Protein AF-A0AAW0FWP1-F1 (afdb_monomer_lite)

pLDDT: mean 83.14, std 10.56, range [45.34, 92.81]

Radius of gyration: 14.66 Å; chains: 1; bounding box: 32×27×37 Å

Organism: NCBI:txid2478898

Sequence (103 aa):
MEAAKASVSGGFATALVIPYNESDKLVDRATLDLVRANISRAPYCNYAVGITATAANVNLLDEELQADVKALFVPFDRKGLDLSLSAIASHFSALAREQANYH

Secondary structure (DSSP, 8-state):
-HHHHHHHHTT-SEEEEPSB-SS-B--SHHHHHHHHHHHHT--SSEEEEEEE--SS-GGG--HHHHHH-SEEE---S-TT----HHHHHHHHHHHHHHHHTT-

Structure (mmCIF, N/CA/C/O backbone):
data_AF-A0AAW0FWP1-F1
#
_entry.id   AF-A0AAW0FWP1-F1
#
loop_
_atom_site.group_PDB
_atom_site.id
_atom_site.type_symbol
_atom_site.label_atom_id
_atom_site.label_alt_id
_atom_site.label_comp_id
_atom_site.label_asym_id
_atom_site.label_entity_id
_atom_site.label_seq_id
_atom_site.pdbx_PDB_ins_code
_atom_site.Cartn_x
_atom_site.Cartn_y
_atom_site.Cartn_z
_at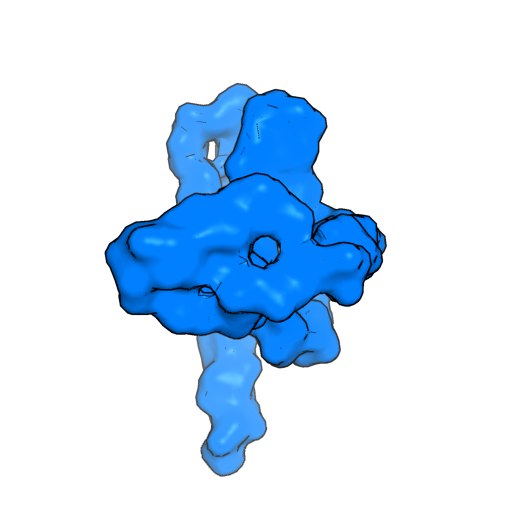om_site.occupancy
_atom_site.B_iso_or_equiv
_atom_site.auth_seq_id
_atom_site.auth_comp_id
_atom_site.auth_asym_id
_atom_site.auth_atom_id
_atom_site.pdbx_PDB_model_num
ATOM 1 N N . MET A 1 1 ? 3.220 2.416 -16.659 1.00 72.75 1 MET A N 1
ATOM 2 C CA . MET A 1 1 ? 3.016 3.442 -15.619 1.00 72.75 1 MET A CA 1
ATOM 3 C C . MET A 1 1 ? 3.899 4.637 -15.944 1.00 72.75 1 MET A C 1
ATOM 5 O O . MET A 1 1 ? 5.111 4.530 -15.792 1.00 72.75 1 MET A O 1
ATOM 9 N N . GLU A 1 2 ? 3.319 5.757 -16.385 1.00 84.88 2 GLU A N 1
ATOM 10 C CA . GLU A 1 2 ? 4.096 6.968 -16.714 1.00 84.88 2 GLU A CA 1
ATOM 11 C C . GLU A 1 2 ? 4.876 7.506 -15.510 1.00 84.88 2 GLU A C 1
ATOM 13 O O . GLU A 1 2 ? 5.992 7.986 -15.675 1.00 84.88 2 GLU A O 1
ATOM 18 N N . ALA A 1 3 ? 4.357 7.328 -14.289 1.00 84.50 3 ALA A N 1
ATOM 19 C CA . ALA A 1 3 ? 5.067 7.703 -13.068 1.00 84.50 3 ALA A CA 1
ATOM 20 C C . ALA A 1 3 ? 6.422 6.983 -12.925 1.00 84.50 3 ALA A C 1
ATOM 22 O O . ALA A 1 3 ? 7.416 7.651 -12.683 1.00 84.50 3 ALA A O 1
ATOM 23 N N . ALA A 1 4 ? 6.514 5.666 -13.167 1.00 84.44 4 ALA A N 1
ATOM 24 C CA . ALA A 1 4 ? 7.801 4.954 -13.105 1.00 84.44 4 ALA A CA 1
ATOM 25 C C . ALA A 1 4 ? 8.768 5.405 -14.203 1.00 84.44 4 ALA A C 1
ATOM 27 O O . ALA A 1 4 ? 9.968 5.528 -13.965 1.00 84.44 4 ALA A O 1
ATOM 28 N N . LYS A 1 5 ? 8.246 5.687 -15.402 1.00 87.88 5 LYS A N 1
ATOM 29 C CA . LYS A 1 5 ? 9.045 6.213 -16.513 1.00 87.88 5 LYS A CA 1
ATOM 30 C C . LYS A 1 5 ? 9.612 7.595 -16.182 1.00 87.88 5 LYS A C 1
ATOM 32 O O . LYS A 1 5 ? 10.785 7.858 -16.438 1.00 87.88 5 LYS A O 1
ATOM 37 N N . ALA A 1 6 ? 8.796 8.462 -15.588 1.00 89.00 6 ALA A N 1
ATOM 38 C CA . ALA A 1 6 ? 9.219 9.768 -15.103 1.00 89.00 6 ALA A CA 1
ATOM 39 C C . ALA A 1 6 ? 10.230 9.638 -13.951 1.00 89.00 6 ALA A C 1
ATOM 41 O O . ALA A 1 6 ? 11.250 10.319 -13.973 1.00 89.00 6 ALA A O 1
ATOM 42 N N . SER A 1 7 ? 10.006 8.723 -13.000 1.00 88.88 7 SER A N 1
ATOM 43 C CA . SER A 1 7 ? 10.933 8.442 -11.897 1.00 88.88 7 SER A CA 1
ATOM 44 C C . SER A 1 7 ? 12.321 8.055 -12.399 1.00 88.88 7 SER A C 1
ATOM 46 O O . SER A 1 7 ? 13.292 8.702 -12.013 1.00 88.88 7 SER A O 1
ATOM 48 N N . VAL A 1 8 ? 12.431 7.071 -13.301 1.00 90.44 8 VAL A N 1
ATOM 49 C CA . VAL A 1 8 ? 13.743 6.651 -13.824 1.00 90.44 8 VAL A CA 1
ATOM 50 C C . VAL A 1 8 ? 14.400 7.752 -14.658 1.00 90.44 8 VAL A C 1
ATOM 52 O O . VAL A 1 8 ? 15.606 7.959 -14.561 1.00 90.44 8 VAL A O 1
ATOM 55 N N . SER A 1 9 ? 13.605 8.529 -15.402 1.00 90.69 9 SER A N 1
ATOM 56 C CA . SER A 1 9 ? 14.095 9.689 -16.163 1.00 90.69 9 SER A CA 1
ATOM 57 C C . SER A 1 9 ? 14.608 10.809 -15.247 1.00 90.69 9 SER A C 1
ATOM 59 O O . SER A 1 9 ? 15.508 11.549 -15.628 1.00 90.69 9 SER A O 1
ATOM 61 N N . GLY A 1 10 ? 14.068 10.914 -14.029 1.00 91.50 10 GLY A N 1
ATOM 62 C CA . GLY A 1 10 ? 14.543 11.797 -12.961 1.00 91.50 10 GLY A CA 1
ATOM 63 C C . GLY A 1 10 ? 15.688 11.224 -12.116 1.00 91.50 10 GLY A C 1
ATOM 64 O O . GLY A 1 10 ? 16.097 11.870 -11.158 1.00 91.50 10 GLY A O 1
ATOM 65 N N . GLY A 1 11 ? 16.194 10.027 -12.434 1.00 92.25 11 GLY A N 1
ATOM 66 C CA . GLY A 1 11 ? 17.288 9.374 -11.706 1.00 92.25 11 GLY A CA 1
ATOM 67 C C . GLY A 1 11 ? 16.862 8.522 -10.504 1.00 92.25 11 GLY A C 1
ATOM 68 O O . GLY A 1 11 ? 17.719 8.033 -9.770 1.00 92.25 11 GLY A O 1
ATOM 69 N N . PHE A 1 12 ? 15.562 8.297 -10.293 1.00 91.00 12 PHE A N 1
ATOM 70 C CA . PHE A 1 12 ? 15.061 7.434 -9.221 1.00 91.00 12 PHE A CA 1
ATOM 71 C C . PHE A 1 12 ? 14.934 5.983 -9.700 1.00 91.00 12 PHE A C 1
ATOM 73 O O . PHE A 1 12 ? 14.066 5.652 -10.509 1.00 91.00 12 PHE A O 1
ATOM 80 N N . ALA A 1 13 ? 15.774 5.098 -9.159 1.00 90.12 13 ALA A N 1
ATOM 81 C CA . ALA A 1 13 ? 15.762 3.666 -9.478 1.00 90.12 13 ALA A CA 1
ATOM 82 C C . ALA A 1 13 ? 14.650 2.874 -8.761 1.00 90.12 13 ALA A C 1
ATOM 84 O O . ALA A 1 13 ? 14.320 1.763 -9.184 1.00 90.12 13 ALA A O 1
ATOM 85 N N . THR A 1 14 ? 14.065 3.445 -7.703 1.00 89.62 14 THR A N 1
ATOM 86 C CA . THR A 1 14 ? 13.013 2.817 -6.893 1.00 89.62 14 THR A CA 1
ATOM 87 C C . THR A 1 14 ? 11.939 3.836 -6.526 1.00 89.62 14 THR A C 1
ATOM 89 O O . THR A 1 14 ? 12.265 4.961 -6.147 1.00 89.62 14 THR A O 1
ATOM 92 N N . ALA A 1 15 ? 10.668 3.435 -6.591 1.00 88.81 15 ALA A N 1
ATOM 93 C CA . ALA A 1 15 ? 9.530 4.237 -6.146 1.00 88.81 15 ALA A CA 1
ATOM 94 C C . ALA A 1 15 ? 8.698 3.508 -5.077 1.00 88.81 15 ALA A C 1
ATOM 96 O O . ALA A 1 15 ? 8.447 2.308 -5.183 1.00 88.81 15 ALA A O 1
ATOM 97 N N . LEU A 1 16 ? 8.229 4.242 -4.065 1.00 90.25 16 LEU A N 1
ATOM 98 C CA . LEU A 1 16 ? 7.190 3.771 -3.148 1.00 90.25 16 LEU A CA 1
ATOM 99 C C . LEU A 1 16 ? 5.831 4.269 -3.647 1.00 90.25 16 LEU A C 1
ATOM 101 O O . LEU A 1 16 ? 5.608 5.474 -3.755 1.00 90.25 16 LEU A O 1
ATOM 105 N N . VAL A 1 17 ? 4.924 3.344 -3.948 1.00 89.44 17 VAL A N 1
ATOM 106 C CA . VAL A 1 17 ? 3.565 3.661 -4.394 1.00 89.44 17 VAL A CA 1
ATOM 107 C C . VAL A 1 17 ? 2.709 4.024 -3.184 1.00 89.44 17 VAL A C 1
ATOM 109 O O . VAL A 1 17 ? 2.519 3.206 -2.280 1.00 89.44 17 VAL A O 1
ATOM 112 N N . ILE A 1 18 ? 2.185 5.252 -3.177 1.00 88.25 18 ILE A N 1
ATOM 113 C CA . ILE A 1 18 ? 1.268 5.735 -2.139 1.00 88.25 18 ILE A CA 1
ATOM 114 C C . ILE A 1 18 ? -0.077 4.995 -2.290 1.00 88.25 18 ILE A C 1
ATOM 116 O O . ILE A 1 18 ? -0.671 5.047 -3.367 1.00 88.25 18 ILE A O 1
ATOM 120 N N . PRO A 1 19 ? -0.585 4.327 -1.239 1.00 88.81 19 PRO A N 1
ATOM 121 C CA . PRO A 1 19 ? -1.735 3.417 -1.324 1.00 88.81 19 PRO A CA 1
ATOM 122 C C . PRO A 1 19 ? -3.101 4.107 -1.246 1.00 88.81 19 PRO A C 1
ATOM 124 O O . PRO A 1 19 ? -4.099 3.475 -0.896 1.00 88.81 19 PRO A O 1
ATOM 127 N N . TYR A 1 20 ? -3.152 5.410 -1.506 1.00 87.94 20 TYR A N 1
ATOM 128 C CA . TYR A 1 20 ? -4.328 6.236 -1.284 1.00 87.94 20 TYR A CA 1
ATOM 129 C C . TYR A 1 20 ? -4.423 7.337 -2.338 1.00 87.94 20 TYR A C 1
ATOM 131 O O . TYR A 1 20 ? -3.453 8.057 -2.585 1.00 87.94 20 TYR A O 1
ATOM 139 N N . ASN A 1 21 ? -5.612 7.505 -2.907 1.00 82.75 21 ASN A N 1
ATOM 140 C CA . ASN A 1 21 ? -6.026 8.700 -3.628 1.00 82.75 21 ASN A CA 1
ATOM 141 C C . ASN A 1 21 ? -7.495 9.032 -3.274 1.00 82.75 21 ASN A C 1
ATOM 143 O O . ASN A 1 21 ? -8.086 8.411 -2.395 1.00 82.75 21 ASN A O 1
ATOM 147 N N . GLU A 1 22 ? -8.083 10.050 -3.904 1.00 75.19 22 GLU A N 1
ATOM 148 C CA . GLU A 1 22 ? -9.450 10.492 -3.574 1.00 75.19 22 GLU A CA 1
ATOM 149 C C . GLU A 1 22 ? -10.557 9.514 -4.004 1.00 75.19 22 GLU A C 1
ATOM 151 O O . GLU A 1 22 ? -11.652 9.562 -3.450 1.00 75.19 22 GLU A O 1
ATOM 156 N N . SER A 1 23 ? -10.294 8.647 -4.984 1.00 80.12 23 SER A N 1
ATOM 157 C CA . SER A 1 23 ? -11.268 7.701 -5.550 1.00 80.12 23 SER A CA 1
ATOM 158 C C . SER A 1 23 ? -11.052 6.259 -5.087 1.00 80.12 23 SER A C 1
ATOM 160 O O . SER A 1 23 ? -12.017 5.513 -4.978 1.00 80.12 23 SER A O 1
ATOM 162 N N . ASP A 1 24 ? -9.811 5.885 -4.774 1.00 82.56 24 ASP A N 1
ATOM 163 C CA . ASP A 1 24 ? -9.390 4.521 -4.478 1.00 82.56 24 ASP A CA 1
ATOM 164 C C . ASP A 1 24 ? -8.364 4.465 -3.344 1.00 82.56 24 ASP A C 1
ATOM 166 O O . ASP A 1 24 ? -7.550 5.369 -3.125 1.00 82.56 24 ASP A O 1
ATOM 170 N N . LYS A 1 25 ? -8.373 3.333 -2.642 1.00 88.88 25 LYS A N 1
ATOM 171 C CA . LYS A 1 25 ? -7.434 3.017 -1.569 1.00 88.88 25 LYS A CA 1
ATOM 172 C C . LYS A 1 25 ? -7.074 1.541 -1.606 1.00 88.88 25 LYS A C 1
ATOM 174 O O . LYS A 1 25 ? -7.932 0.687 -1.804 1.00 88.88 25 LYS A O 1
ATOM 179 N N . LEU A 1 26 ? -5.802 1.261 -1.377 1.00 92.56 26 LEU A N 1
ATOM 180 C CA . LEU A 1 26 ? -5.269 -0.085 -1.254 1.00 92.56 26 LEU A CA 1
ATOM 181 C C . LEU A 1 26 ? -5.378 -0.489 0.213 1.00 92.56 26 LEU A C 1
ATOM 183 O O . LEU A 1 26 ? -4.720 0.113 1.057 1.00 92.56 26 LEU A O 1
ATOM 187 N N . VAL A 1 27 ? -6.269 -1.424 0.530 1.00 92.00 27 VAL A N 1
ATOM 188 C CA . VAL A 1 27 ? -6.659 -1.758 1.916 1.00 92.00 27 VAL A CA 1
ATOM 189 C C . VAL A 1 27 ? -6.641 -3.254 2.209 1.00 92.00 27 VAL A C 1
ATOM 191 O O . VAL A 1 27 ? -6.790 -3.639 3.367 1.00 92.00 27 VAL A O 1
ATOM 194 N N . ASP A 1 28 ? -6.457 -4.081 1.184 1.00 91.62 28 ASP A N 1
ATOM 195 C CA . ASP A 1 28 ? -6.525 -5.536 1.253 1.00 91.62 28 ASP A CA 1
ATOM 196 C C . ASP A 1 28 ? -5.724 -6.189 0.109 1.00 91.62 28 ASP A C 1
ATOM 198 O O . ASP A 1 28 ? -5.118 -5.517 -0.732 1.00 91.62 28 ASP A O 1
ATOM 202 N N . ARG A 1 29 ? -5.740 -7.525 0.072 1.00 92.19 29 ARG A N 1
ATOM 203 C CA . ARG A 1 29 ? -5.098 -8.331 -0.972 1.00 92.19 29 ARG A CA 1
ATOM 204 C C . ARG A 1 29 ? -5.641 -8.031 -2.371 1.00 92.19 29 ARG A C 1
ATOM 206 O O . ARG A 1 29 ? -4.864 -7.867 -3.305 1.00 92.19 29 ARG A O 1
ATOM 213 N N . ALA A 1 30 ? -6.960 -7.925 -2.519 1.00 92.31 30 ALA A N 1
ATOM 214 C CA . ALA A 1 30 ? -7.589 -7.728 -3.824 1.00 92.31 30 ALA A CA 1
ATOM 215 C C . ALA A 1 30 ? -7.146 -6.406 -4.472 1.00 92.31 30 ALA A C 1
ATOM 217 O O . ALA A 1 30 ? -6.791 -6.360 -5.651 1.00 92.31 30 ALA A O 1
ATOM 218 N N . THR A 1 31 ? -7.105 -5.329 -3.688 1.00 92.31 31 THR A N 1
ATOM 219 C CA . THR A 1 31 ? -6.619 -4.021 -4.142 1.00 92.31 31 THR A CA 1
ATOM 220 C C . THR A 1 31 ? -5.111 -4.016 -4.409 1.00 92.31 31 THR A C 1
ATOM 222 O O . THR A 1 31 ? -4.667 -3.357 -5.354 1.00 92.31 31 THR A O 1
ATOM 225 N N . LEU A 1 32 ? -4.319 -4.794 -3.659 1.00 91.50 32 LEU A N 1
ATOM 226 C CA . LEU A 1 32 ? -2.895 -4.998 -3.942 1.00 91.50 32 LEU A CA 1
ATOM 227 C C . LEU A 1 32 ? -2.664 -5.690 -5.291 1.00 91.50 32 LEU A C 1
ATOM 229 O O . LEU A 1 32 ? -1.835 -5.234 -6.083 1.00 91.50 32 LEU A O 1
ATOM 233 N N . ASP A 1 33 ? -3.404 -6.760 -5.572 1.00 91.88 33 ASP A N 1
ATOM 234 C CA . ASP A 1 33 ? -3.261 -7.533 -6.806 1.00 91.88 33 ASP A CA 1
ATOM 235 C C . ASP A 1 33 ? -3.619 -6.696 -8.039 1.00 91.88 33 ASP A C 1
ATOM 237 O O . ASP A 1 33 ? -2.916 -6.748 -9.052 1.00 91.88 33 ASP A O 1
ATOM 241 N N . LEU A 1 34 ? -4.641 -5.838 -7.936 1.00 90.00 34 LEU A N 1
ATOM 242 C CA . LEU A 1 34 ? -4.974 -4.868 -8.984 1.00 90.00 34 LEU A CA 1
ATOM 243 C C . LEU A 1 34 ? -3.811 -3.904 -9.258 1.00 90.00 34 LEU A C 1
ATOM 245 O O . LEU A 1 34 ? -3.468 -3.646 -10.416 1.00 90.00 34 LEU A O 1
ATOM 249 N N . VAL A 1 35 ? -3.164 -3.388 -8.210 1.00 88.50 35 VAL A N 1
ATOM 250 C CA . VAL A 1 35 ? -2.007 -2.496 -8.362 1.00 88.50 35 VAL A CA 1
ATOM 251 C C . VAL A 1 35 ? -0.811 -3.231 -8.967 1.00 88.50 35 VAL A C 1
ATOM 253 O O . VAL A 1 35 ? -0.194 -2.717 -9.902 1.00 88.50 35 VAL A O 1
ATOM 256 N N . ARG A 1 36 ? -0.518 -4.457 -8.527 1.00 87.94 36 ARG A N 1
ATOM 257 C CA . ARG A 1 36 ? 0.550 -5.295 -9.101 1.00 87.94 36 ARG A CA 1
ATOM 258 C C . ARG A 1 36 ? 0.312 -5.593 -10.576 1.00 87.94 36 ARG A C 1
ATOM 260 O O . ARG A 1 36 ? 1.225 -5.423 -11.387 1.00 87.94 36 ARG A O 1
ATOM 267 N N . ALA A 1 37 ? -0.914 -5.959 -10.944 1.00 87.62 37 ALA A N 1
ATOM 268 C CA . ALA A 1 37 ? -1.293 -6.182 -12.334 1.00 87.62 37 ALA A CA 1
ATOM 269 C C . ALA A 1 37 ? -1.057 -4.921 -13.182 1.00 87.62 37 ALA A C 1
ATOM 271 O O . ALA A 1 37 ? -0.480 -5.009 -14.266 1.00 87.62 37 ALA A O 1
ATOM 272 N N . ASN A 1 38 ? -1.399 -3.738 -12.665 1.00 83.88 38 ASN A N 1
ATOM 273 C CA . ASN A 1 38 ? -1.179 -2.468 -13.359 1.00 83.88 38 ASN A CA 1
ATOM 274 C C . ASN A 1 38 ? 0.307 -2.101 -13.514 1.00 83.88 38 ASN A C 1
ATOM 276 O O . ASN A 1 38 ? 0.699 -1.555 -14.550 1.00 83.88 38 ASN A O 1
ATOM 280 N N . ILE A 1 39 ? 1.146 -2.413 -12.523 1.00 81.25 39 ILE A N 1
ATOM 281 C CA . ILE A 1 39 ? 2.583 -2.101 -12.560 1.00 81.25 39 ILE A CA 1
ATOM 282 C C . ILE A 1 39 ? 3.359 -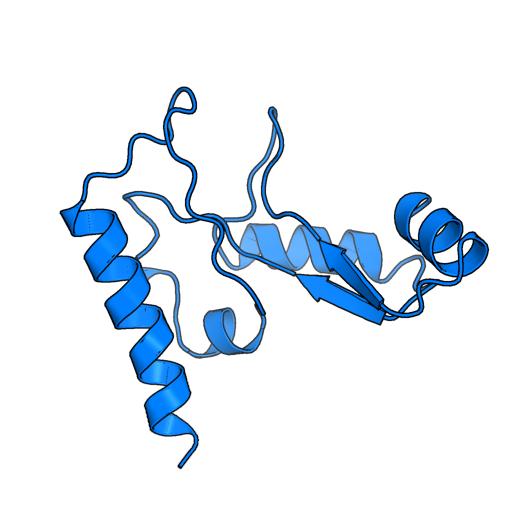3.099 -13.432 1.00 81.25 39 ILE A C 1
ATOM 284 O O . ILE A 1 39 ? 4.232 -2.686 -14.199 1.00 81.25 39 ILE A O 1
ATOM 288 N N . SER A 1 40 ? 3.010 -4.391 -13.383 1.00 78.00 40 SER A N 1
ATOM 289 C CA . SER A 1 40 ? 3.696 -5.472 -14.117 1.00 78.00 40 SER A CA 1
ATOM 290 C C . SER A 1 40 ? 3.780 -5.242 -15.630 1.00 78.00 40 SER A C 1
ATOM 292 O O . SER A 1 40 ? 4.699 -5.721 -16.291 1.00 78.00 40 SER A O 1
ATOM 294 N N . ARG A 1 41 ? 2.860 -4.448 -16.184 1.00 72.50 41 ARG A N 1
ATOM 295 C CA . ARG A 1 41 ? 2.789 -4.140 -17.617 1.00 72.50 41 ARG A CA 1
ATOM 296 C C . ARG A 1 41 ? 3.856 -3.141 -18.080 1.00 72.50 41 ARG A C 1
ATOM 298 O O . ARG A 1 41 ? 3.966 -2.921 -19.283 1.00 72.50 41 ARG A O 1
ATOM 305 N N . ALA A 1 42 ? 4.604 -2.508 -17.168 1.00 66.12 42 ALA A N 1
ATOM 306 C CA . ALA A 1 42 ? 5.607 -1.496 -17.510 1.00 66.12 42 ALA A CA 1
ATOM 307 C C . ALA A 1 42 ? 6.624 -1.220 -1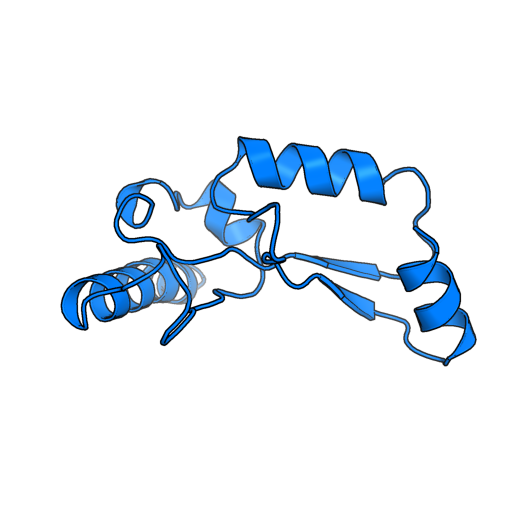6.370 1.00 66.12 42 ALA A C 1
ATOM 309 O O . ALA A 1 42 ? 6.556 -0.156 -15.736 1.00 66.12 42 ALA A O 1
ATOM 310 N N . PRO A 1 43 ? 7.572 -2.140 -16.104 1.00 68.12 43 PRO A N 1
ATOM 311 C CA . PRO A 1 43 ? 8.557 -1.994 -15.034 1.00 68.12 43 PRO A CA 1
ATOM 312 C C . PRO A 1 43 ? 9.731 -1.109 -15.482 1.00 68.12 43 PRO A C 1
ATOM 314 O O . PRO A 1 43 ? 10.762 -1.594 -15.935 1.00 68.12 43 PRO A O 1
ATOM 317 N N . TYR A 1 44 ? 9.569 0.213 -15.387 1.00 82.06 44 TYR A N 1
ATOM 318 C CA . TYR A 1 44 ? 10.652 1.164 -15.690 1.00 82.06 44 TYR A CA 1
ATOM 319 C C . TYR A 1 44 ? 11.609 1.396 -14.506 1.00 82.06 44 TYR A C 1
ATOM 321 O O . TYR A 1 44 ? 12.720 1.878 -14.705 1.00 82.06 44 TYR A O 1
ATOM 329 N N . CYS A 1 45 ? 11.183 1.065 -13.286 1.00 84.25 45 CYS A N 1
ATOM 330 C CA . CYS A 1 45 ? 11.975 1.124 -12.060 1.00 84.25 45 CYS A CA 1
ATOM 331 C C . CYS A 1 45 ? 11.484 0.057 -11.066 1.00 84.25 45 CYS A C 1
ATOM 333 O O . CYS A 1 45 ? 10.404 -0.518 -11.247 1.00 84.25 45 CYS A O 1
ATOM 335 N N . ASN A 1 46 ? 12.264 -0.204 -10.014 1.00 88.69 46 ASN A N 1
ATOM 336 C CA . ASN A 1 46 ? 11.801 -1.032 -8.903 1.00 88.69 46 ASN A CA 1
ATOM 337 C C . ASN A 1 46 ? 10.658 -0.323 -8.173 1.00 88.69 46 ASN A C 1
ATOM 339 O O . ASN A 1 46 ? 10.629 0.907 -8.086 1.00 88.69 46 ASN A O 1
ATOM 343 N N . TYR A 1 47 ? 9.735 -1.088 -7.599 1.00 88.31 47 TYR A N 1
ATOM 344 C CA . TYR A 1 47 ? 8.642 -0.515 -6.829 1.00 88.31 47 TYR A CA 1
ATOM 345 C C . TYR A 1 47 ? 8.412 -1.267 -5.526 1.00 88.31 47 TYR A C 1
ATOM 347 O O . TYR A 1 47 ? 8.573 -2.482 -5.441 1.00 88.31 47 TYR A O 1
ATOM 355 N N . ALA A 1 48 ? 8.006 -0.509 -4.519 1.00 90.25 48 ALA A N 1
ATOM 356 C CA . ALA A 1 48 ? 7.419 -1.012 -3.294 1.00 90.25 48 ALA A CA 1
ATOM 357 C C . ALA A 1 48 ? 6.000 -0.453 -3.174 1.00 90.25 48 ALA A C 1
ATOM 359 O O . ALA A 1 48 ? 5.707 0.628 -3.690 1.00 90.25 48 ALA A O 1
ATOM 360 N N . VAL A 1 49 ? 5.115 -1.178 -2.497 1.00 90.94 49 VAL A N 1
ATOM 361 C CA . VAL A 1 49 ? 3.709 -0.792 -2.341 1.00 90.94 49 VAL A CA 1
ATOM 362 C C . VAL A 1 49 ? 3.407 -0.609 -0.858 1.00 90.94 49 VAL A C 1
ATOM 364 O O . VAL A 1 49 ? 3.848 -1.411 -0.033 1.00 90.94 49 VAL A O 1
ATOM 367 N N . GLY A 1 50 ? 2.715 0.475 -0.508 1.00 92.06 50 GLY A N 1
ATOM 368 C CA . GLY A 1 50 ? 2.150 0.647 0.830 1.00 92.06 50 GLY A CA 1
ATOM 369 C C . GLY A 1 50 ? 0.750 0.039 0.952 1.00 92.06 50 GLY A C 1
ATOM 370 O O . GLY A 1 50 ? 0.160 -0.385 -0.036 1.00 92.06 50 GLY A O 1
ATOM 371 N N . ILE A 1 51 ? 0.178 0.071 2.151 1.00 92.81 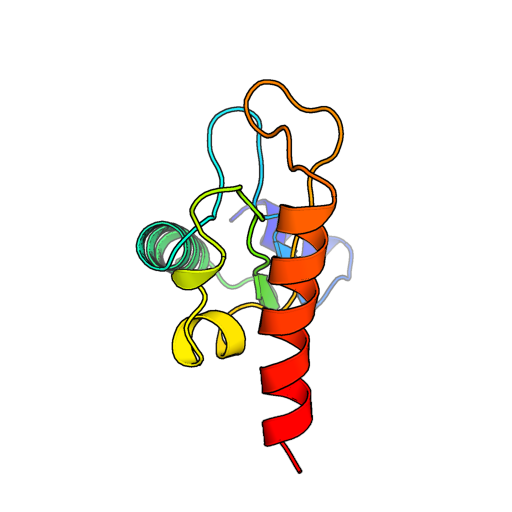51 ILE A N 1
ATOM 372 C CA . ILE A 1 51 ? -1.234 -0.242 2.400 1.00 92.81 51 ILE A CA 1
ATOM 373 C C . ILE A 1 51 ? -1.866 0.815 3.299 1.00 92.81 51 ILE A C 1
ATOM 375 O O . ILE A 1 51 ? -1.210 1.358 4.183 1.00 92.81 51 ILE A O 1
ATOM 379 N N . THR A 1 52 ? -3.131 1.139 3.066 1.00 92.38 52 THR A N 1
ATOM 380 C CA . THR A 1 52 ? -3.879 2.134 3.836 1.00 92.38 52 THR A CA 1
ATOM 381 C C . THR A 1 52 ? -4.536 1.478 5.045 1.00 92.38 52 THR A C 1
ATOM 383 O O . THR A 1 52 ? -5.310 0.529 4.916 1.00 92.38 52 THR A O 1
ATOM 386 N N . ALA A 1 53 ? -4.265 2.017 6.230 1.00 90.81 53 ALA A N 1
ATOM 387 C CA . ALA A 1 53 ? -4.953 1.645 7.454 1.00 90.81 53 ALA A CA 1
ATOM 388 C C . ALA A 1 53 ? -6.422 2.094 7.403 1.00 90.81 53 ALA A C 1
ATOM 390 O O . ALA A 1 53 ? -6.740 3.230 7.052 1.00 90.81 53 ALA A O 1
ATOM 391 N N . THR A 1 54 ? -7.324 1.205 7.805 1.00 89.06 54 THR A N 1
ATOM 392 C CA . THR A 1 54 ? -8.747 1.489 8.020 1.00 89.06 54 THR A CA 1
ATOM 393 C C . THR A 1 54 ? -9.198 0.858 9.337 1.00 89.06 54 THR A C 1
ATOM 395 O O . THR A 1 54 ? -8.518 -0.010 9.886 1.00 89.06 54 THR A O 1
ATOM 398 N N . ALA A 1 55 ? -10.357 1.265 9.855 1.00 85.56 55 ALA A N 1
ATOM 399 C CA . ALA A 1 55 ? -10.898 0.667 11.075 1.00 85.56 55 ALA A CA 1
ATOM 400 C C . ALA A 1 55 ? -11.246 -0.828 10.901 1.00 85.56 55 ALA A C 1
ATOM 402 O O . ALA A 1 55 ? -11.315 -1.558 11.884 1.00 85.56 55 ALA A O 1
ATOM 403 N N . ALA A 1 56 ? -11.450 -1.285 9.659 1.00 86.94 56 ALA A N 1
ATOM 404 C CA . ALA A 1 56 ? -11.934 -2.629 9.352 1.00 86.94 56 ALA A CA 1
ATOM 405 C C . ALA A 1 56 ? -10.832 -3.625 8.954 1.00 86.94 56 ALA A C 1
ATOM 407 O O . ALA A 1 56 ? -11.065 -4.829 9.016 1.00 86.94 56 ALA A O 1
ATOM 408 N N . ASN A 1 57 ? -9.644 -3.162 8.547 1.00 89.44 57 ASN A N 1
ATOM 409 C CA . ASN A 1 57 ? -8.629 -4.040 7.952 1.00 89.44 57 ASN A CA 1
ATOM 410 C C . ASN A 1 57 ? -7.495 -4.460 8.891 1.00 89.44 57 ASN A C 1
ATOM 412 O O . ASN A 1 57 ? -6.620 -5.187 8.443 1.00 89.44 57 ASN A O 1
ATOM 416 N N . VAL A 1 58 ? -7.515 -4.084 10.176 1.00 87.31 58 VAL A N 1
ATOM 417 C CA . VAL A 1 58 ? -6.490 -4.508 11.160 1.00 87.31 58 VAL A CA 1
ATOM 418 C C . VAL A 1 58 ? -6.272 -6.025 11.125 1.00 87.31 58 VAL A C 1
ATOM 420 O O . VAL A 1 58 ? -5.138 -6.487 11.102 1.00 87.31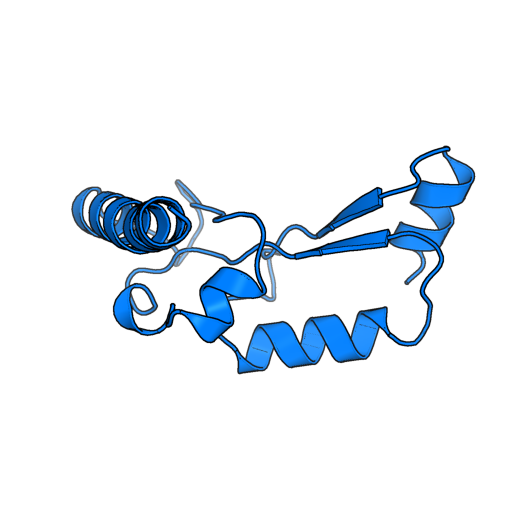 58 VAL A O 1
ATOM 423 N N . ASN A 1 59 ? -7.363 -6.793 11.079 1.00 84.62 59 ASN A N 1
ATOM 424 C CA . ASN A 1 59 ? -7.325 -8.257 11.100 1.00 84.62 59 ASN A CA 1
ATOM 425 C C . ASN A 1 59 ? -7.199 -8.887 9.702 1.00 84.62 59 ASN A C 1
ATOM 427 O O . ASN A 1 59 ? -7.137 -10.106 9.599 1.00 84.62 59 ASN A O 1
ATOM 431 N N . LEU A 1 60 ? -7.218 -8.076 8.638 1.00 84.69 60 LEU A N 1
ATOM 432 C CA . LEU A 1 60 ? -7.060 -8.531 7.251 1.00 84.69 60 LEU A CA 1
ATOM 433 C C . LEU A 1 60 ? -5.601 -8.455 6.784 1.00 84.69 60 LEU A C 1
ATOM 435 O O . LEU A 1 60 ? -5.274 -8.983 5.727 1.00 84.69 60 LEU A O 1
ATOM 439 N N . LEU A 1 61 ? -4.736 -7.788 7.554 1.00 85.19 61 LEU A N 1
ATOM 440 C CA . LEU A 1 61 ? -3.293 -7.767 7.339 1.00 85.19 61 LEU A CA 1
ATOM 441 C C . LEU A 1 61 ? -2.685 -9.066 7.882 1.00 85.19 61 LEU A C 1
ATOM 443 O O . LEU A 1 61 ? -2.072 -9.069 8.949 1.00 85.19 61 LEU A O 1
ATOM 447 N N . ASP A 1 62 ? -2.906 -10.176 7.183 1.00 86.12 62 ASP A N 1
ATOM 448 C CA . ASP A 1 62 ? -2.214 -11.433 7.473 1.00 86.12 62 ASP A CA 1
ATOM 449 C C . ASP A 1 62 ? -0.710 -11.350 7.141 1.00 86.12 62 ASP A C 1
ATOM 451 O O . ASP A 1 62 ? -0.240 -10.377 6.547 1.00 86.12 62 ASP A O 1
ATOM 455 N N . GLU A 1 63 ? 0.055 -12.357 7.569 1.00 83.19 63 GLU A N 1
ATOM 456 C CA . GLU A 1 63 ? 1.517 -12.414 7.388 1.00 83.19 63 GLU A CA 1
ATOM 457 C C . GLU A 1 63 ? 1.918 -12.342 5.909 1.00 83.19 63 GLU A C 1
ATOM 459 O O . GLU A 1 63 ? 2.904 -11.710 5.538 1.00 83.19 63 GLU A O 1
ATOM 464 N N . GLU A 1 64 ? 1.128 -12.951 5.025 1.00 85.94 64 GLU A N 1
ATOM 465 C CA . GLU A 1 64 ? 1.421 -12.937 3.597 1.00 85.94 64 GLU A CA 1
ATOM 466 C C . GLU A 1 64 ? 1.224 -11.529 3.011 1.00 85.94 64 GLU A C 1
ATOM 468 O O . GLU A 1 64 ? 1.981 -11.101 2.138 1.00 85.94 64 GLU A O 1
ATOM 473 N N . LEU A 1 65 ? 0.188 -10.801 3.439 1.00 87.38 65 LEU A N 1
ATOM 474 C CA . LEU A 1 65 ? -0.090 -9.454 2.944 1.00 87.38 65 LEU A CA 1
ATOM 475 C C . LEU A 1 65 ? 0.917 -8.450 3.502 1.00 87.38 65 LEU A C 1
ATOM 477 O O . LEU A 1 65 ? 1.350 -7.551 2.781 1.00 87.38 65 LEU A O 1
ATOM 481 N N . GLN A 1 66 ? 1.310 -8.615 4.763 1.00 86.56 66 GLN A N 1
ATOM 482 C CA . GLN A 1 66 ? 2.330 -7.796 5.408 1.00 86.56 66 GLN A CA 1
ATOM 483 C C . GLN A 1 66 ? 3.713 -7.976 4.760 1.00 86.56 66 GLN A C 1
ATOM 485 O O . GLN A 1 66 ? 4.364 -6.971 4.467 1.00 86.56 66 GLN A O 1
ATOM 490 N N . ALA A 1 67 ? 4.105 -9.201 4.393 1.00 86.62 67 ALA A N 1
ATOM 491 C CA . ALA A 1 67 ? 5.365 -9.455 3.687 1.00 86.62 67 ALA A CA 1
ATOM 492 C C . ALA A 1 67 ? 5.447 -8.723 2.332 1.00 86.62 67 ALA A C 1
ATOM 494 O O . ALA A 1 67 ? 6.522 -8.302 1.872 1.00 86.62 67 ALA A O 1
ATOM 495 N N . ASP A 1 68 ? 4.291 -8.542 1.702 1.00 89.31 68 ASP A N 1
ATOM 496 C CA . ASP A 1 68 ? 4.128 -7.998 0.362 1.00 89.31 68 ASP A CA 1
ATOM 497 C C . ASP A 1 68 ? 4.038 -6.468 0.291 1.00 89.31 68 ASP A C 1
ATOM 499 O O . ASP A 1 68 ? 4.233 -5.884 -0.784 1.00 89.31 68 ASP A O 1
ATOM 503 N N . VAL A 1 69 ? 3.795 -5.809 1.424 1.00 89.75 69 VAL A N 1
ATOM 504 C CA . VAL A 1 69 ? 3.732 -4.349 1.543 1.00 89.75 69 VAL A CA 1
ATOM 505 C C . VAL A 1 69 ? 4.919 -3.838 2.352 1.00 89.75 69 VAL A C 1
ATOM 507 O O . VAL A 1 69 ? 5.437 -4.506 3.237 1.00 89.75 69 VAL A O 1
ATOM 510 N N . LYS A 1 70 ? 5.413 -2.640 2.033 1.00 89.69 70 LYS A N 1
ATOM 511 C CA . LYS A 1 70 ? 6.619 -2.078 2.680 1.00 89.69 70 LYS A CA 1
ATOM 512 C C . LYS A 1 70 ? 6.345 -0.848 3.533 1.00 89.69 70 LYS A C 1
ATOM 514 O O . LYS A 1 70 ? 7.268 -0.300 4.126 1.00 89.69 70 LYS A O 1
ATOM 519 N N . ALA A 1 71 ? 5.092 -0.404 3.587 1.00 90.44 71 ALA A N 1
ATOM 520 C CA . ALA A 1 71 ? 4.687 0.739 4.388 1.00 90.44 71 ALA A CA 1
ATOM 521 C C . ALA A 1 71 ? 3.212 0.644 4.783 1.00 90.44 71 ALA A C 1
ATOM 523 O O . ALA A 1 71 ? 2.369 0.268 3.970 1.00 90.44 71 ALA A O 1
ATOM 524 N N . LEU A 1 72 ? 2.900 1.075 6.003 1.00 90.81 72 LEU A N 1
ATOM 525 C CA . LEU A 1 72 ? 1.539 1.354 6.442 1.00 90.81 72 LEU A CA 1
ATOM 526 C C . LEU A 1 72 ? 1.279 2.860 6.324 1.00 90.81 72 LEU A C 1
ATOM 528 O O . LEU A 1 72 ? 1.975 3.672 6.932 1.00 90.81 72 LEU A O 1
ATOM 532 N N . PHE A 1 73 ? 0.264 3.238 5.559 1.00 90.56 73 PHE A N 1
ATOM 533 C CA . PHE A 1 73 ? -0.224 4.604 5.459 1.00 90.56 73 PHE A CA 1
ATOM 534 C C . PHE A 1 73 ? -1.394 4.802 6.424 1.00 90.56 73 PHE A C 1
ATOM 536 O O . PHE A 1 73 ? -2.444 4.181 6.267 1.00 90.56 73 PHE A O 1
ATOM 543 N N . VAL A 1 74 ? -1.215 5.672 7.420 1.00 88.81 74 VAL A N 1
ATOM 544 C CA . VAL A 1 74 ? -2.240 6.002 8.420 1.00 88.81 74 VAL A CA 1
ATOM 545 C C . VAL A 1 74 ? -2.792 7.399 8.121 1.00 88.81 74 VAL A C 1
ATOM 547 O O . VAL A 1 74 ? -2.150 8.392 8.471 1.00 88.81 74 VAL A O 1
ATOM 550 N N . PRO A 1 75 ? -3.946 7.513 7.443 1.00 83.62 75 PRO A N 1
ATOM 551 C CA . PRO A 1 75 ? -4.558 8.807 7.177 1.00 83.62 75 PRO A CA 1
ATOM 552 C C . PRO A 1 75 ? -5.113 9.413 8.475 1.00 83.62 75 PRO A C 1
ATOM 554 O O . PRO A 1 75 ? -5.853 8.760 9.205 1.00 83.62 75 PRO A O 1
ATOM 557 N N . PHE A 1 76 ? -4.783 10.678 8.738 1.00 70.44 76 PHE A N 1
ATOM 558 C CA . PHE A 1 76 ? -5.450 11.512 9.740 1.00 70.44 76 PHE A CA 1
ATOM 559 C C . PHE A 1 76 ? -6.285 12.567 9.012 1.00 70.44 76 PHE A C 1
ATOM 561 O O . PHE A 1 76 ? -5.787 13.186 8.070 1.00 70.44 76 PHE A O 1
ATOM 568 N N . ASP A 1 77 ? -7.531 12.763 9.449 1.00 66.56 77 ASP A N 1
ATOM 569 C CA . ASP A 1 77 ? -8.416 13.836 8.973 1.00 66.56 77 ASP A CA 1
ATOM 570 C C . ASP A 1 77 ? -8.692 13.794 7.453 1.00 66.56 77 ASP A C 1
ATOM 572 O O . ASP A 1 77 ? -8.403 14.714 6.684 1.00 66.56 77 ASP A O 1
ATOM 576 N N . ARG A 1 78 ? -9.229 12.661 6.981 1.00 65.31 78 ARG A N 1
ATOM 577 C CA . ARG A 1 78 ? -9.709 12.489 5.600 1.00 65.31 78 ARG A CA 1
ATOM 578 C C . ARG A 1 78 ? -11.117 11.906 5.640 1.00 65.31 78 ARG A C 1
ATOM 580 O O . ARG A 1 78 ? -11.343 10.891 6.295 1.00 65.31 78 ARG A O 1
ATOM 587 N N . LYS A 1 79 ? -12.063 12.536 4.929 1.00 60.50 79 LYS A N 1
ATOM 588 C CA . LYS A 1 79 ? -13.482 12.132 4.890 1.00 60.50 79 LYS A CA 1
ATOM 589 C C . LYS A 1 79 ? -13.623 10.612 4.706 1.00 60.50 79 LYS A C 1
ATOM 591 O O . LYS A 1 79 ? -13.234 10.080 3.671 1.00 60.50 79 LYS A O 1
ATOM 596 N N . GLY A 1 80 ? -14.203 9.932 5.698 1.00 58.69 80 GLY A N 1
ATOM 597 C CA . GLY A 1 80 ? -14.477 8.489 5.650 1.00 58.69 80 GLY A CA 1
ATOM 598 C C . GLY A 1 80 ? -13.326 7.571 6.090 1.00 58.69 80 GLY A C 1
ATOM 599 O O . GLY A 1 80 ? -13.415 6.361 5.878 1.00 58.69 80 GLY A O 1
ATOM 600 N N . LEU A 1 81 ? -12.261 8.118 6.685 1.00 63.62 81 LEU A N 1
ATOM 601 C CA . LEU A 1 81 ? -11.097 7.380 7.197 1.00 63.62 81 LEU A CA 1
ATOM 602 C C . LEU A 1 81 ? -10.719 7.797 8.629 1.00 63.62 81 LEU A C 1
ATOM 604 O O . LEU A 1 81 ? -9.552 7.729 9.006 1.00 63.62 81 LEU A O 1
ATOM 608 N N . ASP A 1 82 ? -11.699 8.205 9.436 1.00 68.94 82 ASP A N 1
ATOM 609 C CA . ASP A 1 82 ? -11.465 8.526 10.844 1.00 68.94 82 ASP A CA 1
ATOM 610 C C . ASP A 1 82 ? -11.056 7.261 11.605 1.00 68.94 82 ASP A C 1
ATOM 612 O O . ASP A 1 82 ? -11.865 6.383 11.915 1.00 68.94 82 ASP A O 1
ATOM 616 N N . LEU A 1 83 ? -9.759 7.154 11.874 1.00 82.44 83 LEU A N 1
ATOM 617 C CA . LEU A 1 83 ? -9.189 6.103 12.696 1.00 82.44 83 LEU A CA 1
ATOM 618 C C . LEU A 1 83 ? -9.166 6.563 14.149 1.00 82.44 83 LEU A C 1
ATOM 620 O O . LEU A 1 83 ? -8.584 7.595 14.483 1.00 82.44 83 LEU A O 1
ATOM 624 N N . SER A 1 84 ? -9.755 5.766 15.040 1.00 86.31 84 SER A N 1
ATOM 625 C CA . SER A 1 84 ? -9.551 5.964 16.471 1.00 86.31 84 SER A CA 1
ATOM 626 C C . SER A 1 84 ? -8.087 5.701 16.831 1.00 86.31 84 SER A C 1
ATOM 628 O O . SER A 1 84 ? -7.417 4.865 16.220 1.00 86.31 84 SER A O 1
ATOM 630 N N . LEU A 1 85 ? -7.601 6.338 17.898 1.00 86.19 85 LEU A N 1
ATOM 631 C CA . LEU A 1 85 ? -6.264 6.061 18.431 1.00 86.19 85 LEU A CA 1
ATOM 632 C C . LEU A 1 85 ? -6.058 4.562 18.728 1.00 86.19 85 LEU A C 1
ATOM 634 O O . LEU A 1 85 ? -4.977 4.026 18.496 1.00 86.19 85 LEU A O 1
ATOM 638 N N . SER A 1 86 ? -7.108 3.868 19.180 1.00 88.31 86 SER A N 1
ATOM 639 C CA . SER A 1 86 ? -7.079 2.419 19.410 1.00 88.31 86 SER A CA 1
ATOM 640 C C . SER A 1 86 ? -6.909 1.608 18.121 1.00 88.31 86 SER A C 1
ATOM 642 O O . SER A 1 86 ? -6.157 0.632 18.116 1.00 88.31 86 SER A O 1
ATOM 644 N N . ALA A 1 87 ? -7.551 2.008 17.020 1.00 87.81 87 ALA A N 1
ATOM 645 C CA . ALA A 1 87 ? -7.385 1.355 15.724 1.00 87.81 87 ALA A CA 1
ATOM 646 C C . ALA A 1 87 ? -5.958 1.550 15.194 1.00 87.81 87 ALA A C 1
ATOM 648 O O . ALA A 1 87 ? -5.338 0.597 14.725 1.00 87.81 87 ALA A O 1
ATOM 649 N N . ILE A 1 88 ? -5.400 2.754 15.349 1.00 89.19 88 ILE A N 1
ATOM 650 C CA . ILE A 1 88 ? -4.007 3.050 14.989 1.00 89.19 88 ILE A CA 1
ATOM 651 C C . ILE A 1 88 ? -3.049 2.179 15.806 1.00 89.19 88 ILE A C 1
ATOM 653 O O . ILE A 1 88 ? -2.212 1.488 15.234 1.00 89.19 88 ILE A O 1
ATOM 657 N N . ALA A 1 89 ? -3.204 2.134 17.131 1.00 89.31 89 ALA A N 1
ATOM 658 C CA . ALA A 1 89 ? -2.371 1.293 17.992 1.00 89.31 89 ALA A CA 1
ATOM 659 C C . ALA A 1 89 ? -2.450 -0.200 17.617 1.00 89.31 89 ALA A C 1
ATOM 661 O O . ALA A 1 89 ? -1.445 -0.915 17.667 1.00 89.31 89 ALA A O 1
ATOM 662 N N . SER A 1 90 ? -3.631 -0.665 17.199 1.00 89.56 90 SER A N 1
ATOM 663 C CA . SER A 1 90 ? -3.835 -2.050 16.765 1.00 89.56 90 SER A CA 1
ATOM 664 C C . SER A 1 90 ? -3.076 -2.361 15.473 1.00 89.56 90 SER A C 1
ATOM 666 O O . SER A 1 90 ? -2.417 -3.394 15.396 1.00 89.56 90 SER A O 1
ATOM 668 N N . HIS A 1 91 ? -3.086 -1.442 14.502 1.00 90.31 91 HIS A N 1
ATOM 669 C CA . HIS A 1 91 ? -2.283 -1.553 13.280 1.00 90.31 91 HIS A CA 1
ATOM 670 C C . HIS A 1 91 ? -0.778 -1.606 13.566 1.00 90.31 91 HIS A C 1
ATOM 672 O O . HIS A 1 91 ? -0.083 -2.476 13.046 1.00 90.31 91 HIS A O 1
ATOM 678 N N . PHE A 1 92 ? -0.271 -0.733 14.442 1.00 86.94 92 PHE A N 1
ATOM 679 C CA . PHE A 1 92 ? 1.141 -0.760 14.852 1.00 86.94 92 PHE A CA 1
ATOM 680 C C . PHE A 1 92 ? 1.517 -2.089 15.518 1.00 86.94 92 PHE A C 1
ATOM 682 O O . PHE A 1 92 ? 2.575 -2.650 15.245 1.00 86.94 92 PHE A O 1
ATOM 689 N N . SER A 1 93 ? 0.627 -2.618 16.360 1.00 86.06 93 SER A N 1
ATOM 690 C CA . SER A 1 93 ? 0.834 -3.901 17.035 1.00 86.06 93 SER A CA 1
ATOM 691 C C . SER A 1 93 ? 0.782 -5.095 16.083 1.00 86.06 93 SER A C 1
ATOM 693 O O . SER A 1 93 ? 1.371 -6.124 16.396 1.00 86.06 93 SER A O 1
ATOM 695 N N . ALA A 1 94 ? 0.051 -5.005 14.970 1.00 81.88 94 ALA A N 1
ATOM 696 C CA . ALA A 1 94 ? 0.026 -6.043 13.943 1.00 81.88 94 ALA A CA 1
ATOM 697 C C . ALA A 1 94 ? 1.335 -6.041 13.139 1.00 81.88 94 ALA A C 1
ATOM 699 O O . ALA A 1 94 ? 1.997 -7.070 13.072 1.00 81.88 94 ALA A O 1
ATOM 700 N N . LEU A 1 95 ? 1.761 -4.870 12.650 1.00 73.19 95 LEU A N 1
ATOM 701 C CA . LEU A 1 95 ? 2.968 -4.730 11.827 1.00 73.19 95 LEU A CA 1
ATOM 702 C C . LEU A 1 95 ? 4.269 -5.048 12.589 1.00 73.19 95 LEU A C 1
ATOM 704 O O . LEU A 1 95 ? 5.217 -5.590 12.028 1.00 73.19 95 LEU A O 1
ATOM 708 N N . ALA A 1 96 ? 4.337 -4.701 13.880 1.00 69.00 96 ALA A N 1
ATOM 709 C CA . ALA A 1 96 ? 5.517 -4.970 14.703 1.00 69.00 96 ALA A CA 1
ATOM 710 C C . ALA A 1 96 ? 5.735 -6.470 14.970 1.00 69.0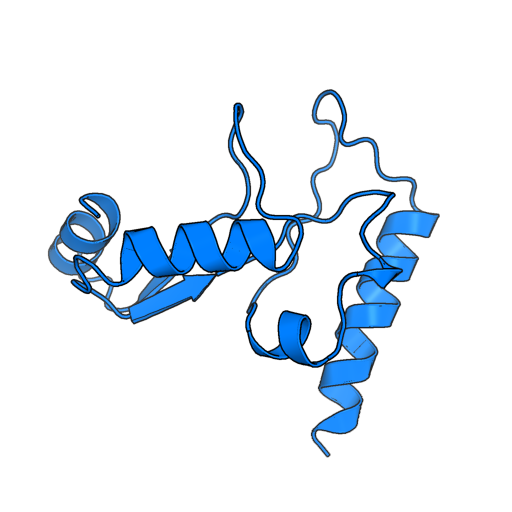0 96 ALA A C 1
ATOM 712 O O . ALA A 1 96 ? 6.877 -6.889 15.158 1.00 69.00 96 ALA A O 1
ATOM 713 N N . ARG A 1 97 ? 4.666 -7.285 14.975 1.00 64.75 97 ARG A N 1
ATOM 714 C CA . ARG A 1 97 ? 4.781 -8.744 15.162 1.00 64.75 97 ARG A CA 1
ATOM 715 C C . ARG A 1 97 ? 5.576 -9.392 14.038 1.00 64.75 97 ARG A C 1
ATOM 717 O O . ARG A 1 97 ? 6.374 -10.278 14.311 1.00 64.75 97 ARG A O 1
ATOM 724 N N . GLU A 1 98 ? 5.413 -8.920 12.808 1.00 62.84 98 GLU A N 1
ATOM 725 C CA . GLU A 1 98 ? 6.150 -9.475 11.677 1.00 62.84 98 GLU A CA 1
ATOM 726 C C . GLU A 1 98 ? 7.655 -9.214 11.774 1.00 62.84 98 GLU A C 1
ATOM 728 O O . GLU A 1 98 ? 8.453 -10.125 11.564 1.00 62.84 98 GLU A O 1
ATOM 733 N N . GLN A 1 99 ? 8.067 -8.009 12.180 1.00 57.41 99 GLN A N 1
ATOM 734 C CA . GLN A 1 99 ? 9.496 -7.708 12.334 1.00 57.41 99 GLN A CA 1
ATOM 735 C C . GLN A 1 99 ? 10.158 -8.521 13.453 1.00 57.41 99 GLN A C 1
ATOM 737 O O . GLN A 1 99 ? 11.341 -8.839 13.356 1.00 57.41 99 GLN A O 1
ATOM 742 N N . ALA A 1 100 ? 9.402 -8.890 14.490 1.00 58.19 100 ALA A N 1
ATOM 743 C CA . ALA A 1 100 ? 9.892 -9.745 15.568 1.00 58.19 100 ALA A CA 1
ATOM 744 C C . ALA A 1 100 ? 10.042 -11.221 15.152 1.00 58.19 100 ALA A C 1
ATOM 746 O O . ALA A 1 100 ? 10.879 -11.919 15.717 1.00 58.19 100 ALA A O 1
ATOM 747 N N . ASN A 1 101 ? 9.276 -11.685 14.158 1.00 56.72 101 ASN A N 1
ATOM 748 C CA . ASN A 1 101 ? 9.312 -13.067 13.664 1.00 56.72 101 ASN A CA 1
ATOM 749 C C . ASN A 1 101 ? 10.440 -13.332 12.645 1.00 56.72 101 ASN A C 1
ATOM 751 O O . ASN A 1 101 ? 10.584 -14.457 12.174 1.00 56.72 101 ASN A O 1
ATOM 755 N N . TYR A 1 102 ? 11.239 -12.316 12.298 1.00 51.78 102 TYR A N 1
ATOM 756 C CA . TYR A 1 102 ? 12.364 -12.424 11.358 1.00 51.78 102 TYR A CA 1
ATOM 757 C C . TYR A 1 102 ? 13.731 -12.625 12.058 1.00 51.78 102 TYR A C 1
ATOM 759 O O . TYR A 1 102 ? 14.781 -12.393 11.454 1.00 51.78 102 TYR A O 1
ATOM 767 N N . HIS A 1 103 ? 13.726 -13.040 13.332 1.00 45.34 103 HIS A N 1
ATOM 768 C CA . HIS A 1 103 ? 14.917 -13.346 14.137 1.00 45.34 103 HIS A CA 1
ATOM 769 C C . HIS A 1 103 ? 15.029 -14.830 14.485 1.00 45.34 103 HIS A C 1
ATOM 771 O O . HIS A 1 103 ? 14.008 -15.423 14.895 1.00 45.34 103 HIS A O 1
#

Foldseek 3Di:
DVVLVVCVVVVHQEEEDDQDDPPGGAAADVSVVVVVVVCVVDPSHHYAYEHEQALPRLVRCDLVNLVRHDYYDYDDPDPPRHDDPVSVVSNVVSNVVNVVVVD